Protein AF-T1CFS0-F1 (afdb_monomer_lite)

Foldseek 3Di:
DPDLPLAPDADDDDDPDPVPDDPDDDDDDDDDDDDLVVSLVVVCVSHVHPCRRPPDDPDPDDDPD

pLDDT: mean 82.22, std 16.08, range [42.28, 95.38]

Structure (mmCIF, N/CA/C/O backbone):
data_AF-T1CFS0-F1
#
_entry.id   AF-T1CFS0-F1
#
loop_
_atom_site.group_PDB
_atom_site.id
_atom_site.type_symbol
_atom_site.label_atom_id
_atom_site.label_alt_id
_atom_site.label_comp_id
_atom_site.label_asym_id
_atom_site.label_entity_id
_atom_site.label_seq_id
_atom_site.pdbx_PDB_ins_code
_atom_site.Cartn_x
_atom_site.Cartn_y
_atom_site.Cartn_z
_atom_site.occupancy
_atom_site.B_iso_or_equiv
_atom_site.auth_seq_id
_atom_site.auth_comp_id
_atom_site.auth_asym_id
_atom_site.auth_atom_id
_atom_site.pdbx_PDB_model_num
ATOM 1 N N . MET A 1 1 ? -14.771 -7.478 20.350 1.00 58.44 1 MET A N 1
ATOM 2 C CA . MET A 1 1 ? -14.004 -6.690 19.360 1.00 58.44 1 MET A CA 1
ATOM 3 C C . MET A 1 1 ? -14.687 -6.906 18.022 1.00 58.44 1 MET A C 1
ATOM 5 O O . MET A 1 1 ? -14.921 -8.072 17.717 1.00 58.44 1 MET A O 1
ATOM 9 N N . PRO A 1 2 ? -15.098 -5.866 17.278 1.00 68.25 2 PRO A N 1
ATOM 10 C CA . PRO A 1 2 ? -15.610 -6.078 15.926 1.00 68.25 2 PRO A CA 1
ATOM 11 C C . PRO A 1 2 ? -14.553 -6.823 15.100 1.00 68.25 2 PRO A C 1
ATOM 13 O O . PRO A 1 2 ? -13.355 -6.591 15.275 1.00 68.25 2 PRO A O 1
ATOM 16 N N . SER A 1 3 ? -14.985 -7.752 14.247 1.00 84.94 3 SER A N 1
ATOM 17 C CA . SER A 1 3 ? -14.092 -8.443 13.317 1.00 84.94 3 SER A CA 1
ATOM 18 C C . SER A 1 3 ? -13.442 -7.406 12.409 1.00 84.94 3 SER A C 1
ATOM 20 O O . SER A 1 3 ? -14.156 -6.631 11.775 1.00 84.94 3 SER A O 1
ATOM 22 N N . ASN A 1 4 ? -12.110 -7.376 12.353 1.00 87.19 4 ASN A N 1
ATOM 23 C CA . ASN A 1 4 ? -11.402 -6.505 11.423 1.00 87.19 4 ASN A CA 1
ATOM 24 C C . ASN A 1 4 ? -11.791 -6.903 9.984 1.00 87.19 4 ASN A C 1
ATOM 26 O O . ASN A 1 4 ? -11.435 -8.008 9.570 1.00 87.19 4 ASN A O 1
ATOM 30 N N . PRO A 1 5 ? -12.498 -6.050 9.217 1.00 88.44 5 PRO A N 1
ATOM 31 C CA . PRO A 1 5 ? -12.949 -6.398 7.868 1.00 88.44 5 PRO A CA 1
ATOM 32 C C . PRO A 1 5 ? -11.792 -6.566 6.874 1.00 88.44 5 PRO A C 1
ATOM 34 O O . PRO A 1 5 ? -11.995 -7.066 5.775 1.00 88.44 5 PRO A O 1
ATOM 37 N N . LEU A 1 6 ? -10.582 -6.152 7.256 1.00 89.94 6 LEU A N 1
ATOM 38 C CA . LEU A 1 6 ? -9.372 -6.218 6.438 1.00 89.94 6 LEU A CA 1
ATOM 39 C C . LEU A 1 6 ? -8.500 -7.437 6.769 1.00 89.94 6 LEU A C 1
ATOM 41 O O . LEU A 1 6 ? -7.441 -7.636 6.169 1.00 89.94 6 LEU A O 1
ATOM 45 N N . HIS A 1 7 ? -8.928 -8.251 7.733 1.00 86.06 7 HIS A N 1
ATOM 46 C CA . HIS A 1 7 ? -8.251 -9.488 8.084 1.00 86.06 7 HIS A CA 1
ATOM 47 C C . HIS A 1 7 ? -8.376 -10.506 6.938 1.00 86.06 7 HIS A C 1
ATOM 49 O O . HIS A 1 7 ? -9.464 -10.717 6.409 1.00 86.06 7 HIS A O 1
ATOM 55 N N . GLY A 1 8 ? -7.263 -11.137 6.550 1.00 84.12 8 GLY A N 1
ATOM 56 C CA . GLY A 1 8 ? -7.205 -12.051 5.397 1.00 84.12 8 GLY A CA 1
ATOM 57 C C . GLY A 1 8 ? -6.731 -11.414 4.084 1.00 84.12 8 GLY A C 1
ATOM 58 O O . GLY A 1 8 ? -6.752 -12.073 3.047 1.00 84.12 8 GLY A O 1
ATOM 59 N N . ALA A 1 9 ? -6.270 -10.159 4.114 1.00 89.94 9 ALA A N 1
ATOM 60 C CA . ALA A 1 9 ? -5.603 -9.539 2.973 1.00 89.94 9 ALA A CA 1
ATOM 61 C C . ALA A 1 9 ? -4.395 -10.371 2.494 1.00 89.94 9 ALA A C 1
ATOM 63 O O . ALA A 1 9 ? -3.647 -10.935 3.296 1.00 89.94 9 ALA A O 1
ATOM 64 N N . SER A 1 10 ? -4.185 -10.416 1.177 1.00 88.44 10 SER A N 1
ATOM 65 C CA . SER A 1 10 ? -3.087 -11.149 0.541 1.00 88.44 10 SER A CA 1
ATOM 66 C C . SER A 1 10 ? -2.358 -10.278 -0.478 1.00 88.44 10 SER A C 1
ATOM 68 O O . SER A 1 10 ? -2.897 -9.302 -0.999 1.00 88.44 10 SER A O 1
ATOM 70 N N . PHE A 1 11 ? -1.093 -10.608 -0.730 1.00 89.75 11 PHE A N 1
ATOM 71 C CA . PHE A 1 11 ? -0.304 -9.942 -1.756 1.00 89.75 11 PHE A CA 1
ATOM 72 C C . PHE A 1 11 ? -0.717 -10.453 -3.140 1.00 89.75 11 PHE A C 1
ATOM 74 O O . PHE A 1 11 ? -0.666 -11.656 -3.387 1.00 89.75 11 PHE A O 1
A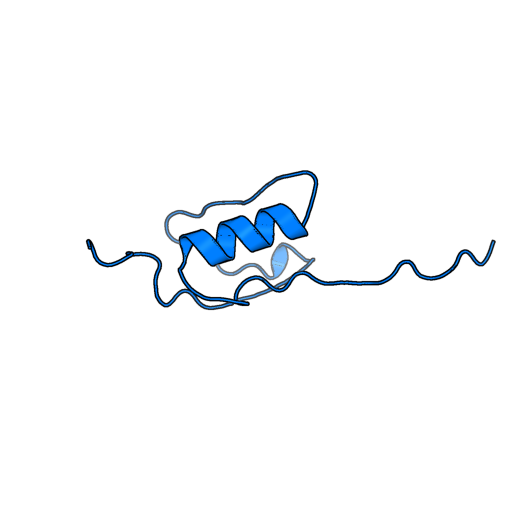TOM 81 N N . VAL A 1 12 ? -1.083 -9.535 -4.034 1.00 90.62 12 VAL A N 1
ATOM 82 C CA . VAL A 1 12 ? -1.517 -9.860 -5.402 1.00 90.62 12 VAL A CA 1
ATOM 83 C C . VAL A 1 12 ? -0.367 -9.699 -6.394 1.00 90.62 12 VAL A C 1
ATOM 85 O O . VAL A 1 12 ? -0.026 -10.635 -7.112 1.00 90.62 12 VAL A O 1
ATOM 88 N N . LEU A 1 13 ? 0.245 -8.511 -6.439 1.00 90.31 13 LEU A N 1
ATOM 89 C CA . LEU A 1 13 ? 1.243 -8.152 -7.443 1.00 90.31 13 LEU A CA 1
ATOM 90 C C . LEU A 1 13 ? 2.174 -7.043 -6.932 1.00 90.31 13 LEU A C 1
ATOM 92 O O . LEU A 1 13 ? 1.771 -6.176 -6.162 1.00 90.31 13 LEU A O 1
ATOM 96 N N . SER A 1 14 ? 3.417 -7.047 -7.414 1.00 90.50 14 SER A N 1
ATOM 97 C CA . SER A 1 14 ? 4.329 -5.902 -7.370 1.00 90.50 14 SER A CA 1
ATOM 98 C C . SER A 1 14 ? 4.928 -5.751 -8.757 1.00 90.50 14 SER A C 1
ATOM 100 O O . SER A 1 14 ? 5.571 -6.673 -9.261 1.00 90.50 14 SER A O 1
ATOM 102 N N . THR A 1 15 ? 4.676 -4.613 -9.393 1.00 89.31 15 THR A N 1
ATOM 103 C CA . THR A 1 15 ? 5.174 -4.312 -10.732 1.00 89.31 15 THR A CA 1
ATOM 104 C C . THR A 1 15 ? 5.632 -2.856 -10.792 1.00 89.31 15 THR A C 1
ATOM 106 O O . THR A 1 15 ? 4.905 -1.979 -10.330 1.00 89.31 15 THR A O 1
ATOM 109 N N . PRO A 1 16 ? 6.825 -2.569 -11.345 1.00 89.69 16 PRO A N 1
ATOM 110 C CA . PRO A 1 16 ? 7.217 -1.203 -11.682 1.00 89.69 16 PRO A CA 1
ATOM 111 C C . PRO A 1 16 ? 6.566 -0.721 -12.990 1.00 89.69 16 PRO A C 1
ATOM 113 O O . PRO A 1 16 ? 6.622 0.464 -13.294 1.00 89.69 16 PRO A O 1
ATOM 116 N N . ASP A 1 17 ? 5.986 -1.638 -13.771 1.00 94.50 17 ASP A N 1
ATOM 117 C CA . ASP A 1 17 ? 5.330 -1.376 -15.050 1.00 94.50 17 ASP A CA 1
ATOM 118 C C . ASP A 1 17 ? 3.807 -1.246 -14.847 1.00 94.50 17 ASP A C 1
ATOM 120 O O . ASP A 1 17 ? 3.166 -2.254 -14.509 1.00 94.50 17 ASP A O 1
ATOM 124 N N . PRO A 1 18 ? 3.219 -0.049 -15.056 1.00 90.56 18 PRO A N 1
ATOM 125 C CA . PRO A 1 18 ? 1.783 0.188 -14.908 1.00 90.56 18 PRO A CA 1
ATOM 126 C C . PRO A 1 18 ? 0.918 -0.629 -15.872 1.00 90.56 18 PRO A C 1
ATOM 128 O O . PRO A 1 18 ? -0.232 -0.922 -15.560 1.00 90.56 18 PRO A O 1
ATOM 131 N N . HIS A 1 19 ? 1.449 -1.043 -17.026 1.00 94.81 19 HIS A N 1
ATOM 132 C CA . HIS A 1 19 ? 0.686 -1.825 -18.003 1.00 94.81 19 HIS A CA 1
ATOM 133 C C . HIS A 1 19 ? 0.429 -3.26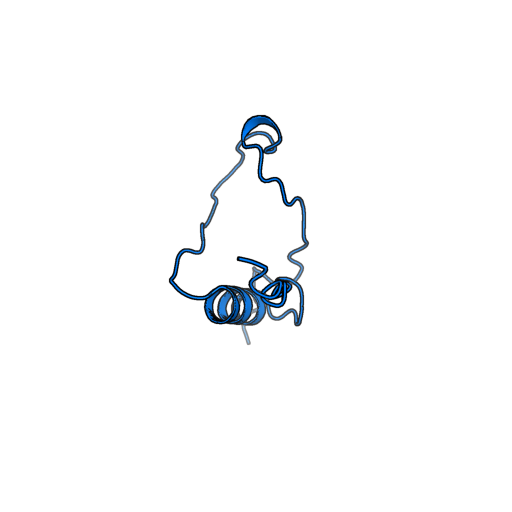7 -17.549 1.00 94.81 19 HIS A C 1
ATOM 135 O O . HIS A 1 19 ? -0.372 -3.971 -18.158 1.00 94.81 19 HIS A O 1
ATOM 141 N N . LYS A 1 20 ? 1.100 -3.712 -16.480 1.00 94.94 20 LYS A N 1
ATOM 142 C CA . LYS A 1 20 ? 0.900 -5.033 -15.868 1.00 94.94 20 LYS A CA 1
ATOM 143 C C . LYS A 1 20 ? -0.097 -5.020 -14.713 1.00 94.94 20 LYS A C 1
ATOM 145 O O . LYS A 1 20 ? -0.281 -6.059 -14.081 1.00 94.94 20 LYS A O 1
ATOM 150 N N . LEU A 1 21 ? -0.689 -3.867 -14.396 1.00 92.69 21 LEU A N 1
ATOM 151 C CA . LEU A 1 21 ? -1.719 -3.787 -13.368 1.00 92.69 21 LEU A CA 1
ATOM 152 C C . LEU A 1 21 ? -2.942 -4.626 -13.781 1.00 92.69 21 LEU A C 1
ATOM 154 O O . LEU A 1 21 ? -3.255 -4.712 -14.972 1.00 92.69 21 LEU A O 1
ATOM 158 N N . PRO A 1 22 ? -3.621 -5.275 -12.820 1.00 92.31 22 PRO A N 1
ATOM 159 C CA . PRO A 1 22 ? -4.899 -5.916 -13.091 1.00 92.31 22 PRO A CA 1
ATOM 160 C C . PRO A 1 22 ? -5.926 -4.883 -13.571 1.00 92.31 22 PRO A C 1
ATOM 162 O O . PRO A 1 22 ? -5.744 -3.677 -13.411 1.00 92.31 22 PRO A O 1
ATOM 165 N N . ALA A 1 23 ? -7.017 -5.367 -14.165 1.00 93.00 23 ALA A N 1
ATOM 166 C CA . ALA A 1 23 ? -8.133 -4.501 -14.519 1.00 93.00 23 ALA A CA 1
ATOM 167 C C . ALA A 1 23 ? -8.665 -3.790 -13.264 1.00 93.00 23 ALA A C 1
ATOM 169 O O . ALA A 1 23 ? -8.843 -4.429 -12.226 1.00 93.00 23 ALA A O 1
ATOM 170 N N . ASP A 1 24 ? -8.922 -2.488 -13.386 1.00 91.44 24 ASP A N 1
ATOM 171 C CA . ASP A 1 24 ? -9.467 -1.677 -12.300 1.00 91.44 24 ASP A CA 1
ATOM 172 C C . ASP A 1 24 ? -10.827 -2.237 -11.856 1.00 91.44 24 ASP A C 1
ATOM 174 O O . ASP A 1 24 ? -11.719 -2.487 -12.678 1.00 91.44 24 ASP A O 1
ATOM 178 N N . SER A 1 25 ? -10.968 -2.497 -10.557 1.00 92.50 25 SER A N 1
ATOM 179 C CA . SER A 1 25 ? -12.181 -3.079 -9.994 1.00 92.50 25 SER A CA 1
ATOM 180 C C . SER A 1 25 ? -12.395 -2.636 -8.548 1.00 92.50 25 SER A C 1
ATOM 182 O O . SER A 1 25 ? -11.552 -2.845 -7.679 1.00 92.50 25 SER A O 1
ATOM 184 N N . GLY A 1 26 ? -13.576 -2.084 -8.269 1.00 91.69 26 GLY A N 1
ATOM 185 C CA . GLY A 1 26 ? -13.944 -1.65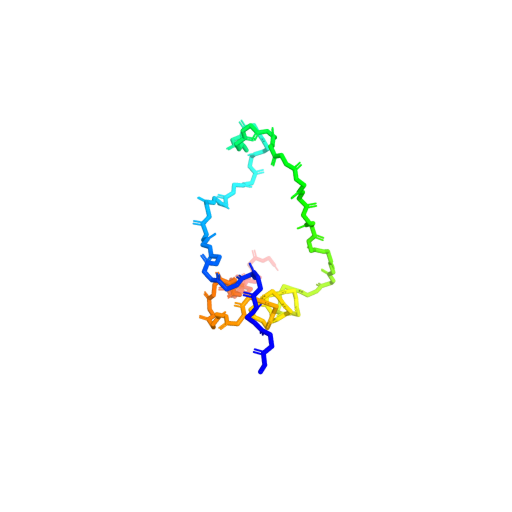6 -6.921 1.00 91.69 26 GLY A CA 1
ATOM 186 C C . GLY A 1 26 ? -13.236 -0.372 -6.487 1.00 91.69 26 GLY A C 1
ATOM 187 O O . GLY A 1 26 ? -12.985 0.513 -7.295 1.00 91.69 26 GLY A O 1
ATOM 188 N N . ALA A 1 27 ? -12.999 -0.238 -5.182 1.00 92.69 27 ALA A N 1
ATOM 189 C CA . ALA A 1 27 ? -12.328 0.919 -4.600 1.00 92.69 27 ALA A CA 1
ATOM 190 C C . ALA A 1 27 ? -10.933 0.527 -4.104 1.00 92.69 27 ALA A C 1
ATOM 192 O O . ALA A 1 27 ? -10.786 -0.458 -3.378 1.00 92.69 27 ALA A O 1
ATOM 193 N N . GLU A 1 28 ? -9.934 1.342 -4.437 1.00 92.56 28 GLU A N 1
ATOM 194 C CA . GLU A 1 28 ? -8.543 1.140 -4.035 1.00 92.56 28 GLU A CA 1
ATOM 195 C C . GLU A 1 28 ? -8.059 2.252 -3.096 1.00 92.56 28 GLU A C 1
ATOM 197 O O . GLU A 1 28 ? -8.482 3.407 -3.183 1.00 92.56 28 GLU A O 1
ATOM 202 N N . ILE A 1 29 ? -7.145 1.907 -2.184 1.00 92.19 29 ILE A N 1
ATOM 203 C CA . ILE A 1 29 ? -6.513 2.855 -1.258 1.00 92.19 29 ILE A CA 1
ATOM 204 C C . ILE A 1 29 ? -5.001 2.813 -1.467 1.00 92.19 29 ILE A C 1
ATOM 206 O O . ILE A 1 29 ? -4.350 1.800 -1.211 1.00 92.19 29 ILE A O 1
ATOM 210 N N . ALA A 1 30 ? -4.431 3.945 -1.880 1.00 92.75 30 ALA A N 1
ATOM 211 C CA . ALA A 1 30 ? -2.991 4.108 -2.030 1.00 92.75 30 ALA A CA 1
ATOM 212 C C . ALA A 1 30 ? -2.343 4.633 -0.737 1.00 92.75 30 ALA A C 1
ATOM 214 O O . ALA A 1 30 ? -2.788 5.620 -0.151 1.00 92.75 30 ALA A O 1
ATOM 215 N N . PHE A 1 31 ? -1.234 4.014 -0.321 1.00 91.94 31 PHE A N 1
ATOM 216 C CA . PHE A 1 31 ? -0.419 4.478 0.806 1.00 91.94 31 PHE A CA 1
ATOM 217 C C . PHE A 1 31 ? 0.767 5.308 0.298 1.00 91.94 31 PHE A C 1
ATOM 219 O O . PHE A 1 31 ? 1.693 4.771 -0.310 1.00 91.94 31 PHE A O 1
ATOM 226 N N . ALA A 1 32 ? 0.788 6.605 0.606 1.00 93.94 32 ALA A N 1
ATOM 227 C CA . ALA A 1 32 ? 1.876 7.520 0.255 1.00 93.94 32 ALA A CA 1
ATOM 228 C C . ALA A 1 32 ? 2.599 8.052 1.506 1.00 93.94 32 ALA A C 1
ATOM 230 O O . ALA A 1 32 ? 2.011 8.188 2.576 1.00 93.94 32 ALA A O 1
ATOM 231 N N . GLY A 1 33 ? 3.902 8.335 1.395 1.00 93.75 33 GLY A N 1
ATOM 232 C CA . GLY A 1 33 ? 4.691 8.873 2.508 1.00 93.75 33 GLY A CA 1
ATOM 233 C C . GLY A 1 33 ? 6.201 8.680 2.361 1.00 93.75 33 GLY A C 1
ATOM 234 O O . GLY A 1 33 ? 6.657 7.826 1.598 1.00 93.75 33 GLY A O 1
ATOM 235 N N . ARG A 1 34 ? 6.975 9.447 3.144 1.00 95.38 34 ARG A N 1
ATOM 236 C CA . ARG A 1 34 ? 8.447 9.563 3.043 1.00 95.38 34 ARG A CA 1
ATOM 237 C C . ARG A 1 34 ? 9.215 8.258 3.277 1.00 95.38 34 ARG A C 1
ATOM 239 O O . ARG A 1 34 ? 10.266 8.066 2.687 1.00 95.38 34 ARG A O 1
ATOM 246 N N . SER A 1 35 ? 8.719 7.376 4.148 1.00 91.62 35 SER A N 1
ATOM 247 C CA . SER A 1 35 ? 9.417 6.143 4.539 1.00 91.62 35 SER A CA 1
ATOM 248 C C . SER A 1 35 ? 8.610 4.904 4.179 1.00 91.62 35 SER A C 1
ATOM 250 O O . SER A 1 35 ? 7.401 4.842 4.411 1.00 91.62 35 SER A O 1
ATOM 252 N N . ASN A 1 36 ? 9.268 3.896 3.610 1.00 89.00 36 ASN A N 1
ATOM 253 C CA . ASN A 1 36 ? 8.655 2.594 3.335 1.00 89.00 36 ASN A CA 1
ATOM 254 C C . ASN A 1 36 ? 8.401 1.800 4.622 1.00 89.00 36 ASN A C 1
ATOM 256 O O . ASN A 1 36 ? 7.406 1.081 4.699 1.00 89.00 36 ASN A O 1
ATOM 260 N N . ALA A 1 37 ? 9.234 1.993 5.652 1.00 89.94 37 ALA A N 1
ATOM 261 C CA . ALA A 1 37 ? 9.052 1.361 6.957 1.00 89.94 37 ALA A CA 1
ATOM 262 C C . ALA A 1 37 ? 7.743 1.811 7.624 1.00 89.94 37 ALA A C 1
ATOM 264 O O . ALA A 1 37 ? 6.966 0.975 8.078 1.00 89.94 37 ALA A O 1
ATOM 265 N N . GLY A 1 38 ? 7.455 3.118 7.605 1.00 91.75 38 GLY A N 1
ATOM 266 C CA . GLY A 1 38 ? 6.217 3.668 8.168 1.00 91.75 38 GLY A CA 1
ATOM 267 C C . GLY A 1 38 ? 4.962 3.176 7.442 1.00 91.75 38 GLY A C 1
ATOM 268 O O . GLY A 1 38 ? 4.025 2.713 8.086 1.00 91.75 38 GLY A O 1
ATOM 269 N N . LYS A 1 39 ? 4.972 3.196 6.101 1.00 94.50 39 LYS A N 1
ATOM 270 C CA . LYS A 1 39 ? 3.851 2.700 5.281 1.00 94.50 39 LYS A CA 1
ATOM 271 C C . LYS A 1 39 ? 3.575 1.215 5.516 1.00 94.50 39 LYS A C 1
ATOM 273 O O . LYS A 1 39 ? 2.434 0.829 5.736 1.00 94.50 39 LYS A O 1
ATOM 278 N N . SER A 1 40 ? 4.626 0.397 5.525 1.00 91.12 40 SER A N 1
ATOM 279 C CA . SER A 1 40 ? 4.497 -1.049 5.740 1.00 91.12 40 SER A CA 1
ATOM 280 C C . SER A 1 40 ? 4.013 -1.370 7.155 1.00 91.12 40 SER A C 1
ATOM 282 O O . SER A 1 40 ? 3.203 -2.273 7.334 1.00 91.12 40 SER A O 1
ATOM 284 N N . SER A 1 41 ? 4.468 -0.610 8.159 1.00 91.94 41 SER A N 1
ATOM 285 C CA . SER A 1 41 ? 3.993 -0.738 9.542 1.00 91.94 41 SER A CA 1
ATOM 286 C C . SER A 1 41 ? 2.500 -0.418 9.658 1.00 91.94 41 SER A C 1
ATOM 288 O O . SER A 1 41 ? 1.742 -1.222 10.196 1.00 91.94 41 SER A O 1
ATOM 290 N N . ALA A 1 42 ? 2.061 0.705 9.077 1.00 92.81 42 ALA A N 1
ATOM 291 C CA . ALA A 1 42 ? 0.653 1.095 9.061 1.00 92.81 42 ALA A CA 1
ATOM 292 C C . ALA A 1 42 ? -0.225 0.055 8.348 1.00 92.81 42 ALA A C 1
ATOM 294 O O . ALA A 1 42 ? -1.272 -0.316 8.873 1.00 92.81 42 ALA A O 1
ATOM 295 N N . LEU A 1 43 ? 0.222 -0.462 7.199 1.00 92.94 43 LEU A N 1
ATOM 296 C CA . LEU A 1 43 ? -0.501 -1.497 6.460 1.00 92.94 43 LEU A CA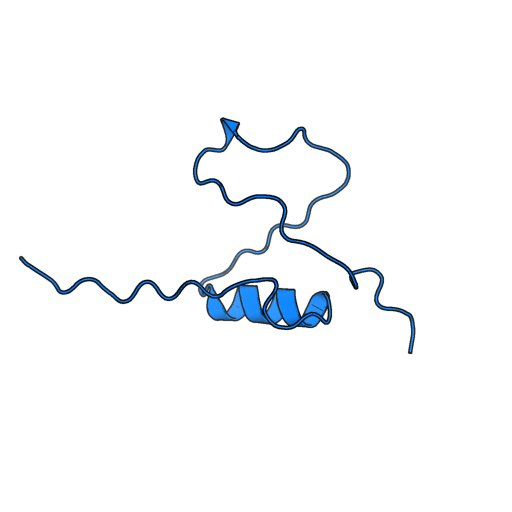 1
ATOM 297 C C . LEU A 1 43 ? -0.641 -2.781 7.286 1.00 92.94 43 LEU A C 1
ATOM 299 O O . LEU A 1 43 ? -1.753 -3.279 7.438 1.00 92.94 43 LEU A O 1
ATOM 303 N N . ASN A 1 44 ? 0.452 -3.278 7.874 1.00 91.94 44 ASN A N 1
ATOM 304 C CA . ASN A 1 44 ? 0.429 -4.487 8.704 1.00 91.94 44 ASN A CA 1
ATOM 305 C C . ASN A 1 44 ? -0.475 -4.322 9.942 1.00 91.94 44 ASN A C 1
ATOM 307 O O . ASN A 1 44 ? -1.201 -5.249 10.300 1.00 91.94 44 ASN A O 1
ATOM 311 N N . ALA A 1 45 ? -0.473 -3.139 10.569 1.00 91.75 45 ALA A N 1
ATOM 312 C CA . ALA A 1 45 ? -1.355 -2.825 11.692 1.00 91.75 45 ALA A CA 1
ATOM 313 C C . ALA A 1 45 ? -2.838 -2.794 11.280 1.00 91.75 45 ALA A C 1
ATOM 315 O O . ALA A 1 45 ? -3.684 -3.308 12.008 1.00 91.75 45 ALA A O 1
ATOM 316 N N . LEU A 1 46 ? -3.146 -2.239 10.103 1.00 92.00 46 LEU A N 1
ATOM 317 C CA . LEU A 1 46 ? -4.508 -2.131 9.579 1.00 92.00 46 LEU A CA 1
ATOM 318 C C . LEU A 1 46 ? -5.125 -3.509 9.286 1.00 92.00 46 LEU A C 1
ATOM 320 O O . LEU A 1 46 ? -6.278 -3.757 9.626 1.00 92.00 46 LEU A O 1
ATOM 324 N N . VAL A 1 47 ? -4.362 -4.419 8.675 1.00 90.94 47 VAL A N 1
ATOM 325 C CA . VAL A 1 47 ? -4.851 -5.761 8.297 1.00 90.94 47 VAL A CA 1
ATOM 326 C C . VAL A 1 47 ? -4.744 -6.783 9.436 1.00 90.94 47 VAL A C 1
ATOM 328 O O . VAL A 1 47 ? -5.319 -7.866 9.350 1.00 90.94 47 VAL A O 1
ATOM 331 N N . GLY A 1 48 ? -4.016 -6.464 10.512 1.00 86.94 48 GLY A N 1
ATOM 332 C CA . GLY A 1 48 ? -3.769 -7.386 11.627 1.00 86.94 48 GLY A CA 1
ATOM 333 C C . GLY A 1 48 ? -2.879 -8.583 11.263 1.00 86.94 48 GLY A C 1
ATOM 334 O O . GLY A 1 48 ? -2.886 -9.587 11.969 1.00 86.94 48 GLY A O 1
ATOM 335 N N . VAL A 1 49 ? -2.124 -8.493 10.163 1.00 81.88 49 VAL A N 1
ATOM 336 C CA . VAL A 1 49 ? -1.222 -9.541 9.660 1.00 81.88 49 VAL A CA 1
ATOM 337 C C . VAL A 1 49 ? 0.204 -9.011 9.693 1.00 81.88 49 VAL A C 1
ATOM 339 O O . VAL A 1 49 ? 0.544 -8.032 9.027 1.00 81.88 49 VAL A O 1
ATOM 342 N N . HIS A 1 50 ? 1.068 -9.677 10.455 1.00 77.94 50 HIS A N 1
ATOM 343 C CA . HIS A 1 50 ? 2.484 -9.336 10.496 1.00 77.94 50 HIS A CA 1
ATOM 344 C C . HIS A 1 50 ? 3.193 -9.798 9.217 1.00 77.94 50 HIS A C 1
ATOM 346 O O . HIS A 1 50 ? 3.119 -10.963 8.837 1.00 77.94 50 HIS A O 1
ATOM 352 N N . GLY A 1 51 ? 3.923 -8.884 8.571 1.00 78.06 51 GLY A N 1
ATOM 353 C CA . GLY A 1 51 ? 4.799 -9.211 7.443 1.00 78.06 51 GLY A CA 1
ATOM 354 C C . GLY A 1 51 ? 4.115 -9.318 6.075 1.00 78.06 51 GLY A C 1
ATOM 355 O O . GLY A 1 51 ? 4.781 -9.739 5.128 1.00 78.06 51 GLY A O 1
ATOM 356 N N . LEU A 1 52 ? 2.842 -8.912 5.946 1.00 83.56 52 LEU A N 1
ATOM 357 C CA . LEU A 1 52 ? 2.155 -8.821 4.650 1.00 83.56 52 LEU A CA 1
ATOM 358 C C . LEU A 1 52 ? 2.842 -7.785 3.748 1.00 83.56 52 LEU A C 1
ATOM 360 O O . LEU A 1 52 ? 3.283 -8.104 2.644 1.00 83.56 52 LEU A O 1
ATOM 364 N N . ALA A 1 53 ? 3.005 -6.556 4.243 1.00 82.88 53 ALA A N 1
ATOM 365 C CA . ALA A 1 53 ? 3.873 -5.573 3.614 1.00 82.88 53 ALA A CA 1
ATOM 366 C C . ALA A 1 53 ? 5.311 -5.818 4.066 1.00 82.88 53 ALA A C 1
ATOM 368 O O . ALA A 1 53 ? 5.694 -5.518 5.204 1.00 82.88 53 ALA A O 1
ATOM 369 N N . ARG A 1 54 ? 6.116 -6.371 3.157 1.00 76.44 54 ARG A N 1
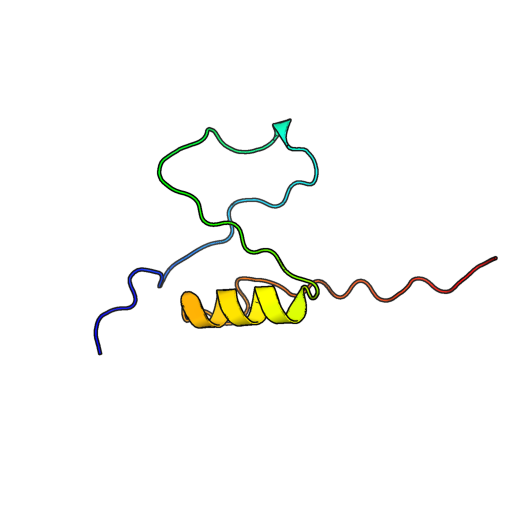ATOM 370 C CA . ARG A 1 54 ? 7.553 -6.525 3.373 1.00 76.44 54 ARG A CA 1
ATOM 371 C C . ARG A 1 54 ? 8.228 -5.169 3.221 1.00 76.44 54 ARG A C 1
ATOM 373 O O . ARG A 1 54 ? 8.185 -4.556 2.159 1.00 76.44 54 ARG A O 1
ATOM 380 N N . THR A 1 55 ? 8.922 -4.729 4.266 1.00 60.97 55 THR A N 1
ATOM 381 C CA . THR A 1 55 ? 9.897 -3.646 4.140 1.00 60.97 55 THR A CA 1
ATOM 382 C C . THR A 1 55 ? 11.086 -4.183 3.348 1.00 60.97 55 THR A C 1
ATOM 384 O O . THR A 1 55 ? 11.902 -4.925 3.896 1.00 60.97 55 THR A O 1
ATOM 387 N N . SER A 1 56 ? 11.196 -3.862 2.061 1.00 47.50 56 SER A N 1
ATOM 388 C CA . SER A 1 56 ? 12.405 -4.183 1.304 1.00 47.50 56 SER A CA 1
ATOM 389 C C . SER A 1 56 ? 13.571 -3.369 1.874 1.00 47.50 56 SER A C 1
ATOM 391 O O . SER A 1 56 ? 13.629 -2.152 1.698 1.00 47.50 56 SER A O 1
ATOM 393 N N . ARG A 1 57 ? 14.498 -4.027 2.577 1.00 45.88 57 ARG A N 1
ATOM 394 C CA . ARG A 1 57 ? 15.868 -3.525 2.705 1.00 45.88 57 ARG A CA 1
ATOM 395 C C . ARG A 1 57 ? 16.589 -3.899 1.421 1.00 45.88 57 ARG A C 1
ATOM 397 O O . ARG A 1 57 ? 17.029 -5.034 1.280 1.00 45.88 57 ARG A O 1
ATOM 404 N N . THR A 1 58 ? 16.717 -2.955 0.508 1.00 45.97 58 THR A N 1
ATOM 405 C CA . THR A 1 58 ? 17.914 -2.913 -0.328 1.00 45.97 58 THR A CA 1
ATOM 406 C C . THR A 1 58 ? 18.921 -2.081 0.465 1.00 45.97 58 THR A C 1
ATOM 408 O O . THR A 1 58 ? 18.618 -0.922 0.749 1.00 45.97 58 THR A O 1
ATOM 411 N N . PRO A 1 59 ? 20.043 -2.657 0.934 1.00 42.28 59 PRO A N 1
ATOM 412 C CA . PRO A 1 59 ? 21.137 -1.871 1.487 1.00 42.28 59 PRO A CA 1
ATOM 413 C C . PRO A 1 59 ? 21.676 -0.966 0.384 1.00 42.28 59 PRO A C 1
ATOM 415 O O . PRO A 1 59 ? 21.715 -1.375 -0.778 1.00 42.28 59 PRO A O 1
ATOM 418 N N . ASP A 1 60 ? 22.088 0.239 0.750 1.00 48.47 60 ASP A N 1
ATOM 419 C CA . ASP A 1 60 ? 22.839 1.131 -0.122 1.00 48.47 60 ASP A CA 1
ATOM 420 C C . ASP A 1 60 ? 23.999 0.343 -0.754 1.00 48.47 60 ASP A C 1
ATOM 422 O O . ASP A 1 60 ? 24.858 -0.194 -0.050 1.00 48.47 60 ASP A O 1
ATOM 426 N N . ALA A 1 61 ? 23.999 0.196 -2.082 1.00 50.66 61 ALA A N 1
ATOM 427 C CA . ALA A 1 61 ? 25.177 -0.307 -2.772 1.00 50.66 61 ALA A CA 1
ATOM 428 C C . ALA A 1 61 ? 26.294 0.728 -2.555 1.00 50.66 61 ALA A C 1
ATOM 430 O O . ALA A 1 61 ? 26.037 1.924 -2.721 1.00 50.66 61 ALA A O 1
ATOM 431 N N . PRO A 1 62 ? 27.503 0.311 -2.145 1.00 52.44 62 PRO A N 1
ATOM 432 C CA . PRO A 1 62 ? 28.572 1.243 -1.839 1.00 52.44 62 PRO A CA 1
ATOM 433 C C . PRO A 1 62 ? 28.900 2.065 -3.085 1.00 52.44 62 PRO A C 1
ATOM 435 O O . PRO A 1 62 ? 29.030 1.536 -4.189 1.00 52.44 62 PRO A O 1
ATOM 438 N N . SER A 1 63 ? 29.024 3.369 -2.866 1.00 47.12 63 SER A N 1
ATOM 439 C CA . SER A 1 63 ? 29.645 4.340 -3.756 1.00 47.12 63 SER A CA 1
ATOM 440 C C . SER A 1 63 ? 30.920 3.768 -4.380 1.00 47.12 63 SER A C 1
ATOM 442 O O . SER A 1 63 ? 31.947 3.653 -3.712 1.00 47.12 63 SER A O 1
ATOM 444 N N . ILE A 1 64 ? 30.840 3.416 -5.661 1.00 55.06 64 ILE A N 1
ATOM 445 C CA . ILE A 1 64 ? 31.992 3.305 -6.556 1.00 55.06 64 ILE A CA 1
ATOM 446 C C . ILE A 1 64 ? 31.914 4.419 -7.598 1.00 55.06 64 ILE A C 1
ATOM 448 O O . ILE A 1 64 ? 31.706 4.156 -8.774 1.00 55.06 64 ILE A O 1
ATOM 452 N N . TRP A 1 65 ? 32.028 5.658 -7.125 1.00 48.38 65 TRP A N 1
ATOM 453 C CA . TRP A 1 65 ? 32.625 6.803 -7.815 1.00 48.38 65 TRP A CA 1
ATOM 454 C C . TRP A 1 65 ? 33.169 7.739 -6.741 1.00 48.38 65 TRP A C 1
ATOM 456 O O . TRP A 1 65 ? 32.422 7.984 -5.764 1.00 48.38 65 TRP A O 1
#

Sequence (65 aa):
MPSNPLHGASFVLSTPDPHKLPADSGAEIAFAGRSNAGKSSALNALVGVHGLARTSRTPDAPSIW

InterPro domains:
  IPR006073 GTP binding domain [PF01926] (28-59)
  IPR027417 P-loop containing nucleo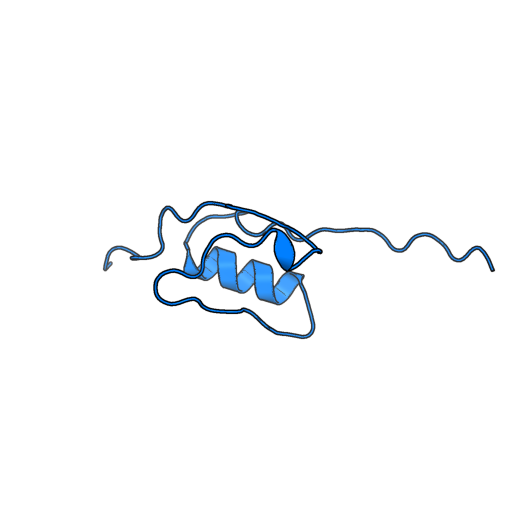side triphosphate hydrolase [G3DSA:3.40.50.300] (4-61)
  IPR027417 P-loop containing nucleoside triphosphate hydrolase [SSF52540] (21-59)

Secondary structure (DSSP, 8-state):
----TTTT-------S-GGGSPPP-S-------S-HHHHHHHHHHHHT-TTSS-----PPPP---

Radius of gyration: 15.26 Å; chains: 1; bounding box: 48×22×37 Å

Organism: NCBI:txid410659